Protein 1IJT (pdb70)

Radius of gyration: 12.73 Å; Cα contacts (8 Å, |Δi|>4): 361; chains: 1; bounding box: 30×34×33 Å

B-factor: mean 11.49, std 6.75, range [4.83, 76.89]

Structure (mmCIF, N/CA/C/O backbone):
data_1IJT
#
_entry.id   1IJT
#
_cell.length_a   40.367
_cell.length_b   53.295
_cell.length_c   56.231
_cell.angle_alpha   90.00
_cell.angle_beta   90.00
_cell.angle_gamma   90.00
#
_symmetry.space_group_name_H-M   'P 21 21 21'
#
loop_
_entity.id
_entity.type
_entity.pdbx_description
1 polymer 'fibroblast growth factor 4'
2 non-polymer 'SULFATE ION'
3 water water
#
loop_
_atom_site.group_PDB
_atom_site.id
_atom_site.type_symbol
_atom_site.label_atom_id
_atom_site.label_alt_id
_atom_site.label_comp_id
_atom_site.label_asym_id
_atom_site.label_entity_id
_atom_site.label_seq_id
_atom_site.pdbx_PDB_ins_code
_atom_site.Cartn_x
_atom_site.Cartn_y
_atom_site.Cartn_z
_atom_site.occupancy
_atom_site.B_iso_or_equiv
_atom_site.auth_seq_id
_atom_site.auth_comp_id
_atom_site.auth_asym_id
_atom_site.auth_atom_id
_atom_site.pdbx_PDB_model_num
ATOM 1 N N . GLY A 1 1 ? 13.808 21.802 36.441 1.00 15.71 79 GL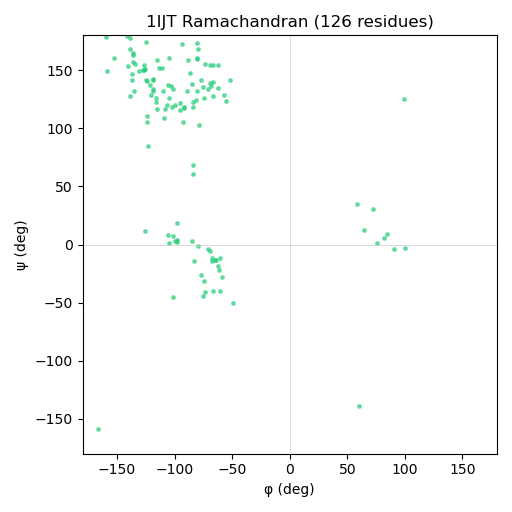Y A N 1
ATOM 2 C CA . GLY A 1 1 ? 15.211 21.566 36.865 1.00 14.54 79 GLY A CA 1
ATOM 3 C C . GLY A 1 1 ? 15.981 20.788 35.818 1.00 14.10 79 GLY A C 1
ATOM 4 O O . GLY A 1 1 ? 15.510 20.619 34.693 1.00 15.42 79 GLY A O 1
ATOM 5 N N . ILE A 1 2 ? 17.165 20.308 36.178 1.00 12.57 80 ILE A N 1
ATOM 6 C CA . ILE A 1 2 ? 17.971 19.552 35.234 1.00 11.35 80 ILE A CA 1
ATOM 7 C C . ILE A 1 2 ? 17.393 18.163 35.008 1.00 10.56 80 ILE A C 1
ATOM 8 O O . ILE A 1 2 ? 16.667 17.637 35.852 1.00 9.79 80 ILE A O 1
ATOM 13 N N . LYS A 1 3 ? 17.700 17.589 33.849 1.00 9.65 81 LYS A N 1
ATOM 14 C CA . LYS A 1 3 ? 17.268 16.239 33.506 1.00 9.81 81 LYS A CA 1
ATOM 15 C C . LYS A 1 3 ? 18.548 15.446 33.304 1.00 9.37 81 LYS A C 1
ATOM 16 O O . LYS A 1 3 ? 19.457 15.896 32.613 1.00 9.66 81 LYS A O 1
ATOM 22 N N . ARG A 1 4 ? 18.631 14.271 33.913 1.00 9.22 82 ARG A N 1
ATOM 23 C CA . ARG A 1 4 ? 19.829 13.462 33.785 1.00 9.59 82 ARG A CA 1
ATOM 24 C C . ARG A 1 4 ? 19.904 12.741 32.447 1.00 9.37 82 ARG A C 1
ATOM 25 O O . ARG A 1 4 ? 18.891 12.279 31.920 1.00 8.91 82 ARG A O 1
ATOM 33 N N . LEU A 1 5 ? 21.112 12.674 31.895 1.00 8.33 83 LEU A N 1
ATOM 34 C CA . LEU A 1 5 ? 21.367 11.987 30.634 1.00 9.07 83 LEU A CA 1
ATOM 35 C C . LEU A 1 5 ? 22.133 10.747 31.055 1.00 10.07 83 LEU A C 1
ATOM 36 O O . LEU A 1 5 ? 23.229 10.847 31.607 1.00 9.78 83 LEU A O 1
ATOM 41 N N . ARG A 1 6 ? 21.561 9.576 30.812 1.00 9.78 84 ARG A N 1
ATOM 42 C CA . ARG A 1 6 ? 22.220 8.354 31.234 1.00 11.27 84 ARG A CA 1
ATOM 43 C C . ARG A 1 6 ? 22.098 7.212 30.253 1.00 9.55 84 ARG A C 1
ATOM 44 O O . ARG A 1 6 ? 21.488 7.335 29.199 1.00 8.79 84 ARG A O 1
ATOM 52 N N . ARG A 1 7 ? 22.712 6.095 3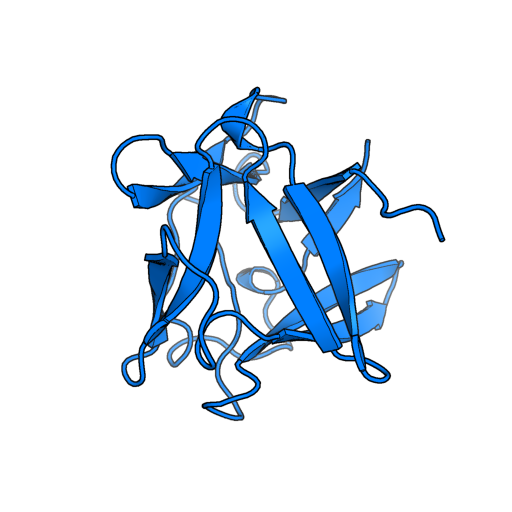0.617 1.00 9.72 85 ARG A N 1
ATOM 53 C CA . ARG A 1 7 ? 22.632 4.886 29.823 1.00 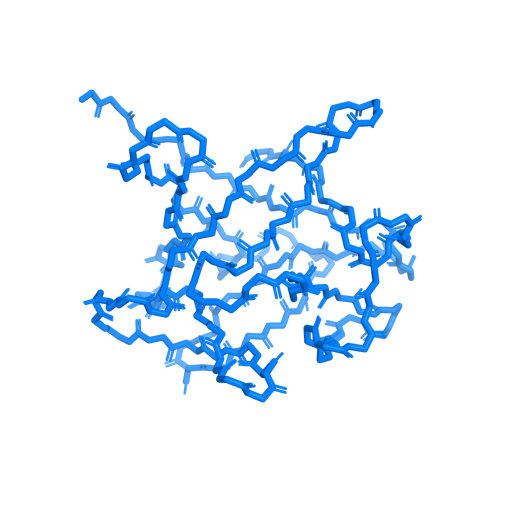9.53 85 ARG A CA 1
ATOM 54 C C . ARG A 1 7 ? 21.981 3.873 30.751 1.00 9.35 85 ARG A C 1
ATOM 55 O O . ARG A 1 7 ? 22.216 3.891 31.962 1.00 9.90 85 ARG A O 1
ATOM 63 N N . LEU A 1 8 ? 21.128 3.024 30.194 1.00 8.17 86 LEU A N 1
ATOM 64 C CA . LEU A 1 8 ? 20.452 2.000 30.978 1.00 7.93 86 LEU A CA 1
ATOM 65 C C . LEU A 1 8 ? 21.061 0.673 30.552 1.00 8.05 86 LEU A C 1
ATOM 66 O O . LEU A 1 8 ? 20.845 0.199 29.437 1.00 7.14 86 LEU A O 1
ATOM 71 N N . TYR A 1 9 ? 21.839 0.093 31.461 1.00 8.27 87 TYR A N 1
ATOM 72 C CA . TYR A 1 9 ? 22.559 -1.150 31.218 1.00 9.30 87 TYR A CA 1
ATOM 73 C C . TYR A 1 9 ? 21.850 -2.412 31.689 1.00 8.55 87 TYR A C 1
ATOM 74 O O . TYR A 1 9 ? 21.529 -2.552 32.865 1.00 7.71 87 TYR A O 1
ATOM 83 N N . CYS A 1 10 ? 21.613 -3.327 30.754 1.00 8.66 88 CYS A N 1
ATOM 84 C CA . CYS A 1 10 ? 20.969 -4.598 31.058 1.00 8.99 88 CYS A CA 1
ATOM 85 C C . CYS A 1 10 ? 22.094 -5.630 31.102 1.00 9.81 88 CYS A C 1
ATOM 86 O O . CYS A 1 10 ? 22.782 -5.850 30.105 1.00 9.57 88 CYS A O 1
ATOM 89 N N . ASN A 1 11 ? 22.278 -6.262 32.256 1.00 10.42 89 ASN A N 1
ATOM 90 C CA . ASN A 1 11 ? 23.353 -7.228 32.416 1.00 11.44 89 ASN A CA 1
ATOM 91 C C . ASN A 1 11 ? 23.021 -8.639 31.935 1.00 11.60 89 ASN A C 1
ATOM 92 O O . ASN A 1 11 ? 23.029 -9.589 32.717 1.00 12.87 89 ASN A O 1
ATOM 97 N N . VAL A 1 12 ? 22.724 -8.762 30.644 1.00 11.13 90 VAL A N 1
ATOM 98 C CA . VAL A 1 12 ? 22.414 -10.052 30.030 1.00 11.34 90 VAL A CA 1
ATOM 99 C C . VAL A 1 12 ? 23.344 -10.214 28.830 1.00 10.91 90 VAL A C 1
ATOM 100 O O . VAL A 1 12 ? 23.743 -9.227 28.214 1.00 10.94 90 VAL A O 1
ATOM 104 N N . GLY A 1 13 ? 23.689 -11.451 28.490 1.00 11.30 91 GLY A N 1
ATOM 105 C CA . GLY A 1 13 ? 24.596 -11.655 27.377 1.00 11.22 91 GLY A CA 1
ATOM 106 C C . GLY A 1 13 ? 25.905 -10.960 27.710 1.00 11.54 91 GLY A C 1
ATOM 107 O O . GLY A 1 13 ? 26.358 -11.021 28.851 1.00 11.96 91 GLY A O 1
ATOM 108 N N . ILE A 1 14 ? 26.515 -10.295 26.735 1.00 11.95 92 ILE A N 1
ATOM 109 C CA . ILE A 1 14 ? 27.770 -9.590 26.983 1.00 12.07 92 ILE A CA 1
ATOM 110 C C . ILE A 1 14 ? 27.526 -8.241 27.661 1.00 11.76 92 ILE A C 1
ATOM 111 O O . ILE A 1 14 ? 28.470 -7.516 27.974 1.00 12.10 92 ILE A O 1
ATOM 116 N N . GLY A 1 15 ? 26.258 -7.912 27.888 1.00 11.33 93 GLY A N 1
ATOM 117 C CA . GLY A 1 15 ? 25.921 -6.643 28.513 1.00 10.40 93 GLY A CA 1
ATOM 118 C C . GLY A 1 15 ? 25.518 -5.634 27.454 1.00 10.14 93 GLY A C 1
ATOM 119 O O . GLY A 1 15 ? 26.279 -5.386 26.514 1.00 9.39 93 GLY A O 1
ATOM 120 N N . PHE A 1 16 ? 24.330 -5.048 27.587 1.00 9.60 94 PHE A N 1
ATOM 121 C CA . PHE A 1 16 ? 23.868 -4.081 26.591 1.00 9.48 94 PHE A CA 1
ATOM 122 C C . PHE A 1 16 ? 23.196 -2.837 27.162 1.00 9.07 94 PHE A C 1
ATOM 123 O O . PHE A 1 16 ? 22.530 -2.898 28.194 1.00 9.31 94 PHE A O 1
ATOM 131 N N . HIS A 1 17 ? 23.372 -1.712 26.473 1.00 9.61 95 HIS A N 1
ATOM 132 C CA . HIS A 1 17 ? 22.739 -0.454 26.868 1.00 8.83 95 HIS A CA 1
ATOM 133 C C . HIS A 1 17 ? 21.544 -0.270 25.940 1.00 8.68 95 HIS A C 1
ATOM 134 O O . HIS A 1 17 ? 21.663 -0.449 24.728 1.00 8.37 95 HIS A O 1
ATOM 141 N N . LEU A 1 18 ? 20.397 0.086 26.505 1.00 7.77 96 LEU A N 1
ATOM 142 C CA . LEU A 1 18 ? 19.198 0.312 25.711 1.00 7.43 96 LEU A CA 1
ATOM 143 C C . LEU A 1 18 ? 19.485 1.479 24.763 1.00 7.66 96 LEU A C 1
ATOM 144 O O . LEU A 1 18 ? 20.047 2.492 25.177 1.00 6.82 96 LEU A O 1
ATOM 149 N N . GLN A 1 19 ? 19.120 1.341 23.493 1.00 7.35 97 GLN A N 1
ATOM 150 C CA . GLN A 1 19 ? 19.369 2.430 22.556 1.00 8.13 97 GLN A CA 1
ATOM 151 C C . GLN A 1 19 ? 18.231 2.650 21.571 1.00 7.87 97 GLN A C 1
ATOM 152 O O . GLN A 1 19 ? 17.467 1.735 21.265 1.00 6.47 97 GLN A O 1
ATOM 158 N N . ALA A 1 20 ? 18.119 3.884 21.091 1.00 7.19 98 ALA A N 1
ATOM 159 C CA . ALA A 1 20 ? 17.094 4.242 20.122 1.00 7.41 98 ALA A CA 1
ATOM 160 C C . ALA A 1 20 ? 17.817 4.642 18.839 1.00 7.88 98 ALA A C 1
ATOM 161 O O . ALA A 1 20 ? 18.651 5.549 18.846 1.00 7.94 98 ALA A O 1
ATOM 163 N N . LEU A 1 21 ? 17.504 3.960 17.743 1.00 8.72 99 LEU A N 1
ATOM 164 C CA . LEU A 1 21 ? 18.149 4.237 16.465 1.00 9.77 99 LEU A CA 1
ATOM 165 C C . LEU A 1 21 ? 17.441 5.321 15.657 1.00 9.49 99 LEU A C 1
ATOM 166 O O . LEU A 1 21 ? 16.262 5.599 15.871 1.00 10.13 99 LEU A O 1
ATOM 171 N N . PRO A 1 22 ? 18.159 5.943 14.709 1.00 9.88 100 PRO A N 1
ATOM 172 C CA . PRO A 1 22 ? 17.615 7.006 13.858 1.00 10.16 100 PRO A CA 1
ATOM 173 C C . PRO A 1 22 ? 16.482 6.603 12.921 1.00 9.96 100 PRO A C 1
ATOM 174 O O . PRO A 1 22 ? 15.811 7.471 12.358 1.00 9.98 100 PRO A O 1
ATOM 178 N N . ASP A 1 23 ? 16.261 5.301 12.743 1.00 9.35 101 ASP A N 1
ATOM 179 C CA . ASP A 1 23 ? 15.175 4.862 11.874 1.00 8.93 101 ASP A CA 1
ATOM 180 C C . ASP A 1 23 ? 13.923 4.499 12.668 1.00 8.49 101 ASP A C 1
ATOM 181 O O . ASP A 1 23 ? 12.914 4.074 12.098 1.00 7.97 101 ASP A O 1
ATOM 186 N N . GLY A 1 24 ? 13.992 4.681 13.985 1.00 7.41 102 GLY A N 1
ATOM 187 C CA . GLY A 1 24 ? 12.851 4.386 14.835 1.00 6.68 102 GLY A CA 1
ATOM 188 C C . GLY A 1 24 ? 12.906 3.057 15.562 1.00 6.54 102 GLY A C 1
ATOM 189 O O . GLY A 1 24 ? 12.011 2.740 16.344 1.00 6.36 102 GLY A O 1
ATOM 190 N N . ARG A 1 25 ? 13.946 2.268 15.316 1.00 5.93 103 ARG A N 1
ATOM 191 C CA . ARG A 1 25 ? 14.068 0.982 15.987 1.00 6.49 103 ARG A CA 1
ATOM 192 C C . ARG A 1 25 ? 14.632 1.154 17.394 1.00 6.57 103 ARG A C 1
ATOM 193 O O . ARG A 1 25 ? 15.241 2.175 17.713 1.00 7.34 103 ARG A O 1
ATOM 201 N N . ILE A 1 26 ? 14.404 0.149 18.230 1.00 5.76 104 ILE A N 1
ATOM 202 C CA . ILE A 1 26 ? 14.883 0.138 19.606 1.00 6.17 104 ILE A CA 1
ATOM 203 C C . ILE A 1 26 ? 15.704 -1.146 19.752 1.00 6.60 104 ILE A C 1
ATOM 204 O O . ILE A 1 26 ? 15.334 -2.190 19.208 1.00 6.24 104 ILE A O 1
ATOM 209 N N . GLY A 1 27 ? 16.820 -1.071 20.468 1.00 6.98 105 GLY A N 1
ATOM 210 C CA . GLY A 1 27 ? 17.641 -2.255 20.645 1.00 8.04 105 GLY A CA 1
ATOM 211 C C . GLY A 1 27 ? 18.680 -2.100 21.737 1.00 8.60 105 GLY A C 1
ATOM 212 O O . GLY A 1 27 ? 18.540 -1.255 22.620 1.00 8.84 105 GLY A O 1
ATOM 213 N N . GLY A 1 28 ? 19.723 -2.923 21.674 1.00 8.72 106 GLY A N 1
ATOM 214 C CA . GLY A 1 28 ? 20.779 -2.861 22.667 1.00 9.01 106 GLY A CA 1
ATOM 215 C C . GLY A 1 28 ? 22.146 -2.743 22.021 1.00 8.89 106 GLY A C 1
ATOM 216 O O . GLY A 1 28 ? 22.356 -3.219 20.905 1.00 8.84 106 GLY A O 1
ATOM 217 N N . ALA A 1 29 ? 23.072 -2.092 22.715 1.00 8.61 107 ALA A N 1
ATOM 218 C CA . ALA A 1 29 ? 24.432 -1.920 22.213 1.00 9.67 107 ALA A CA 1
ATOM 219 C C . ALA A 1 29 ? 25.409 -2.124 23.364 1.00 10.28 107 ALA A C 1
ATOM 220 O O . ALA A 1 29 ? 25.273 -1.508 24.418 1.00 9.28 107 ALA A O 1
ATOM 222 N N . HIS A 1 30 ? 26.391 -2.995 23.161 1.00 11.70 108 HIS A N 1
ATOM 223 C CA . HIS A 1 30 ? 27.374 -3.270 24.198 1.00 12.04 108 HIS A CA 1
ATOM 224 C C . HIS A 1 30 ? 28.244 -2.048 24.480 1.00 12.52 108 HIS A C 1
ATOM 225 O O . HIS A 1 30 ? 28.554 -1.752 25.633 1.00 12.77 108 HIS A O 1
ATOM 232 N N . ALA A 1 31 ? 28.631 -1.334 23.429 1.00 13.09 109 ALA A N 1
ATOM 233 C CA . ALA A 1 31 ? 29.470 -0.150 23.587 1.00 13.18 109 ALA A CA 1
ATOM 234 C C . ALA A 1 31 ? 28.654 1.067 24.016 1.00 13.45 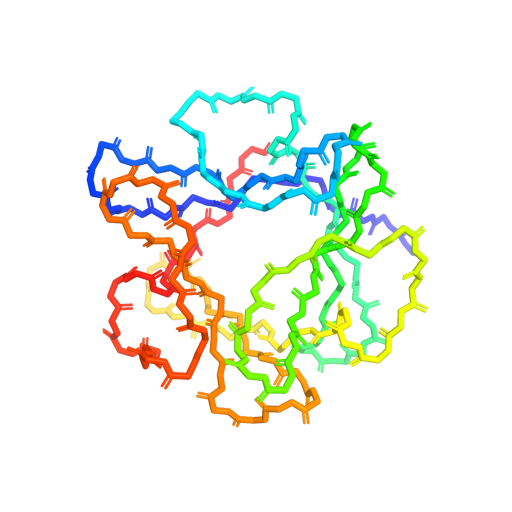109 ALA A C 1
ATOM 235 O O . ALA A 1 31 ? 27.423 1.040 23.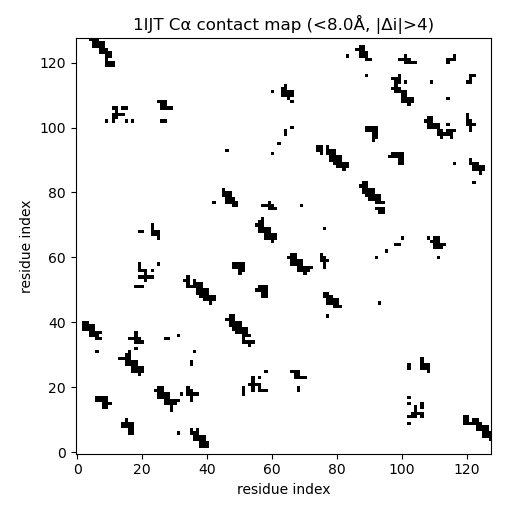985 1.00 12.92 109 ALA A O 1
ATOM 237 N N . ASP A 1 32 ? 29.344 2.127 24.427 1.00 13.54 110 ASP A N 1
ATOM 238 C CA . ASP A 1 32 ? 28.674 3.355 24.841 1.00 14.78 110 ASP A CA 1
ATOM 239 C C . ASP A 1 32 ? 28.375 4.190 23.599 1.00 13.85 110 ASP A C 1
ATOM 240 O O . ASP A 1 32 ? 28.956 5.257 23.399 1.00 13.85 110 ASP A O 1
ATOM 245 N N . THR A 1 33 ? 27.465 3.687 22.773 1.00 12.59 111 THR A N 1
ATOM 246 C CA . THR A 1 33 ? 27.066 4.351 21.532 1.00 11.75 111 THR A CA 1
ATOM 247 C C . THR A 1 33 ? 26.340 5.666 21.779 1.00 11.02 111 THR A C 1
ATOM 248 O O . THR A 1 33 ? 25.736 5.864 22.831 1.00 10.14 111 THR A O 1
ATOM 252 N N . ARG A 1 34 ? 26.397 6.565 20.799 1.00 10.53 112 ARG A N 1
ATOM 253 C CA . ARG A 1 34 ? 25.715 7.845 20.918 1.00 10.82 112 ARG A CA 1
ATOM 254 C C . ARG A 1 34 ? 24.220 7.604 21.083 1.00 10.26 112 ARG A C 1
ATOM 255 O O . ARG A 1 34 ? 23.562 8.275 21.874 1.00 10.16 112 ARG A O 1
ATOM 263 N N . ASP A 1 35 ? 23.694 6.635 20.335 1.00 9.55 113 ASP A N 1
ATOM 264 C CA . ASP A 1 35 ? 22.270 6.319 20.385 1.00 9.39 113 ASP A CA 1
ATOM 265 C C . ASP A 1 35 ? 21.802 5.686 21.690 1.00 8.59 113 ASP A C 1
ATOM 266 O O . ASP A 1 35 ? 20.604 5.473 21.876 1.00 7.24 113 ASP A O 1
ATOM 271 N N . SER A 1 36 ? 22.730 5.386 22.595 1.00 8.92 114 SER A N 1
ATOM 272 C CA . SER A 1 36 ? 22.343 4.794 23.871 1.00 8.63 114 SER A CA 1
ATOM 273 C C . SER A 1 36 ? 22.286 5.836 24.989 1.00 8.56 114 SER A C 1
ATOM 274 O O . SER A 1 36 ? 22.042 5.495 26.145 1.00 8.23 114 SER A O 1
ATOM 277 N N . LEU A 1 37 ? 22.520 7.103 24.651 1.00 7.61 115 LEU A N 1
ATOM 278 C CA . LEU A 1 37 ? 22.445 8.164 25.652 1.00 7.24 115 LEU A CA 1
ATOM 279 C C . LEU A 1 37 ? 20.972 8.534 25.745 1.00 6.88 115 LEU A C 1
ATOM 280 O O . LEU A 1 37 ? 20.374 8.976 24.762 1.00 7.36 115 LEU A O 1
ATOM 285 N N . LEU A 1 38 ? 20.389 8.353 26.923 1.00 6.00 116 LEU A N 1
ATOM 286 C CA . LEU A 1 38 ? 18.968 8.621 27.108 1.00 6.40 116 LEU A CA 1
ATOM 287 C C . LEU A 1 38 ? 18.663 9.703 28.137 1.00 7.23 116 LEU A C 1
ATOM 288 O O . LEU A 1 38 ? 19.225 9.710 29.230 1.00 8.16 116 LEU A O 1
ATOM 293 N N . GLU A 1 39 ? 17.771 10.621 27.785 1.00 7.97 117 GLU A N 1
ATOM 294 C CA . GLU A 1 39 ? 17.384 11.669 28.723 1.00 8.82 117 GLU A CA 1
ATOM 295 C C . GLU A 1 39 ? 16.164 11.174 29.490 1.00 9.20 117 GLU A C 1
ATOM 296 O O . GLU A 1 39 ? 15.122 10.891 28.899 1.00 8.75 117 GLU A O 1
ATOM 302 N N . LEU A 1 40 ? 16.305 11.045 30.804 1.00 8.92 118 LEU A N 1
ATOM 303 C CA . LEU A 1 40 ? 15.204 10.592 31.642 1.00 9.72 118 LEU A CA 1
ATOM 304 C C . LEU A 1 40 ? 14.508 11.826 32.200 1.00 10.39 118 LEU A C 1
ATOM 305 O O . LEU A 1 40 ? 15.103 12.596 32.955 1.00 9.73 118 LEU A O 1
ATOM 310 N N . SER A 1 41 ? 13.251 12.024 31.819 1.00 10.03 119 SER A N 1
ATOM 311 C CA . SER A 1 41 ? 12.510 13.187 32.284 1.00 10.69 119 SER A CA 1
ATOM 312 C C . SER A 1 41 ? 11.321 12.770 33.132 1.00 10.86 119 SER A C 1
ATOM 313 O O . SER A 1 41 ? 10.503 11.959 32.706 1.00 10.01 119 SER A O 1
ATOM 316 N N . PRO A 1 42 ? 11.213 13.315 34.350 1.00 11.88 120 PRO A N 1
ATOM 317 C CA . PRO A 1 42 ? 10.081 12.950 35.202 1.00 12.25 120 PRO A CA 1
ATOM 318 C C . PRO A 1 42 ? 8.782 13.505 34.623 1.00 12.69 120 PRO A C 1
ATOM 319 O O . PRO A 1 42 ? 8.730 14.648 34.166 1.00 12.96 120 PRO A O 1
ATOM 323 N N . VAL A 1 43 ? 7.742 12.682 34.627 1.00 12.46 121 VAL A N 1
ATOM 324 C CA . VAL A 1 43 ? 6.440 13.088 34.118 1.00 12.87 121 VAL A CA 1
ATOM 325 C C . VAL A 1 43 ? 5.586 13.418 35.332 1.00 12.84 121 VAL A C 1
ATOM 326 O O . VAL A 1 43 ? 4.902 14.440 35.378 1.00 13.81 121 VAL A O 1
ATOM 330 N N . GLU A 1 44 ? 5.654 12.532 36.316 1.00 12.83 122 GLU A N 1
ATOM 331 C CA . GLU A 1 44 ? 4.949 12.667 37.583 1.00 12.89 122 GLU A CA 1
ATOM 332 C C . GLU A 1 44 ? 5.705 11.759 38.538 1.00 12.49 122 GLU A C 1
ATOM 333 O O . GLU A 1 44 ? 6.672 11.114 38.135 1.00 12.27 122 GLU A O 1
ATOM 339 N N . ARG A 1 45 ? 5.288 11.701 39.795 1.00 11.54 123 ARG A N 1
ATOM 340 C CA . ARG A 1 45 ? 5.998 10.854 40.739 1.00 10.92 123 ARG A CA 1
ATOM 341 C C . ARG A 1 45 ? 6.109 9.399 40.288 1.00 9.45 123 ARG A C 1
ATOM 342 O O . ARG A 1 45 ? 5.101 8.744 40.018 1.00 9.21 123 ARG A O 1
ATOM 350 N N . GLY A 1 46 ? 7.345 8.909 40.217 1.00 8.93 124 GLY A N 1
ATOM 351 C CA . GLY A 1 46 ? 7.601 7.530 39.828 1.00 8.60 124 GLY A CA 1
ATOM 352 C C . GLY A 1 46 ? 7.471 7.208 38.349 1.00 7.77 124 GLY A C 1
ATOM 353 O O . GLY A 1 46 ? 7.656 6.060 37.947 1.00 7.28 124 GLY A O 1
ATOM 354 N N . VAL A 1 47 ? 7.169 8.215 37.537 1.00 7.41 125 VAL A N 1
ATOM 355 C CA . VAL A 1 47 ? 6.989 8.018 36.101 1.00 7.25 125 VAL A CA 1
ATOM 356 C C . VAL A 1 47 ? 7.955 8.874 35.291 1.00 7.01 125 VAL A C 1
ATOM 357 O O . VAL A 1 47 ? 8.153 10.052 35.593 1.00 7.46 125 VAL A O 1
ATOM 361 N N . VAL A 1 48 ? 8.539 8.286 34.249 1.00 6.88 126 VAL A N 1
ATOM 362 C CA . VAL A 1 48 ? 9.493 8.999 33.403 1.00 6.56 126 VAL A CA 1
ATOM 363 C C . VAL A 1 48 ? 9.290 8.760 31.911 1.00 6.87 126 VAL A C 1
ATOM 364 O O . VAL A 1 48 ? 8.579 7.842 31.505 1.00 7.11 126 VAL A O 1
ATOM 368 N N . SER A 1 49 ? 9.911 9.612 31.099 1.00 5.95 127 SER A N 1
ATOM 369 C CA . SER A 1 49 ? 9.895 9.432 29.655 1.00 6.02 127 SER A CA 1
ATOM 370 C C . SER A 1 49 ? 11.366 9.130 29.384 1.00 6.01 127 SER A C 1
ATOM 371 O O . SER A 1 49 ? 12.243 9.559 30.143 1.00 6.11 127 SER A O 1
ATOM 374 N N . ILE A 1 50 ? 11.636 8.375 28.330 1.00 5.10 128 ILE A N 1
ATOM 375 C CA . ILE A 1 50 ? 13.003 7.997 27.999 1.00 5.69 128 ILE A CA 1
ATOM 376 C C . ILE A 1 50 ? 13.268 8.455 26.572 1.00 5.76 128 ILE A C 1
ATOM 377 O O . ILE A 1 50 ? 12.789 7.849 25.615 1.00 6.10 128 ILE A O 1
ATOM 382 N N . PHE A 1 51 ? 14.041 9.530 26.442 1.00 5.77 129 PHE A N 1
ATOM 383 C CA . PHE A 1 51 ? 14.324 10.126 25.141 1.00 6.64 129 PHE A CA 1
ATOM 384 C C . PHE A 1 51 ? 15.722 9.859 24.588 1.00 7.07 129 PHE A C 1
ATOM 385 O O . PHE A 1 51 ? 16.726 10.118 25.253 1.00 6.90 129 PHE A O 1
ATOM 393 N N . GLY A 1 52 ? 15.773 9.344 23.363 1.00 7.82 130 GLY A N 1
ATOM 394 C CA . GLY A 1 52 ? 17.048 9.073 22.720 1.00 7.44 130 GLY A CA 1
ATOM 395 C C . GLY A 1 52 ? 17.588 10.389 22.195 1.00 8.24 130 GLY A C 1
ATOM 396 O O . GLY A 1 52 ? 17.134 10.892 21.170 1.00 7.64 130 GLY A O 1
ATOM 397 N N . VAL A 1 53 ? 18.562 10.944 22.908 1.00 8.47 131 VAL A N 1
ATOM 398 C CA . VAL A 1 53 ? 19.164 12.226 22.561 1.00 8.95 131 VAL A CA 1
ATOM 399 C C . VAL A 1 53 ? 19.606 12.383 21.107 1.00 8.99 131 VAL A C 1
ATOM 400 O O . VAL A 1 53 ? 19.258 13.364 20.447 1.00 8.93 131 VAL A O 1
ATOM 404 N N . ALA A 1 54 ? 20.367 11.416 20.606 1.00 7.92 132 ALA A N 1
ATOM 405 C CA . ALA A 1 54 ? 20.880 11.473 19.241 1.00 8.44 132 ALA A CA 1
ATOM 406 C C . ALA A 1 54 ? 19.864 11.170 18.142 1.00 8.83 132 ALA A C 1
ATOM 407 O O . ALA A 1 54 ? 19.806 11.876 17.132 1.00 9.23 132 ALA A O 1
ATOM 409 N N . SER A 1 55 ? 19.066 10.123 18.337 1.00 8.54 133 SER A N 1
ATOM 410 C CA . SER A 1 55 ? 18.076 9.721 17.341 1.00 9.10 133 SER A CA 1
ATOM 411 C C . SER A 1 55 ? 16.850 10.627 17.356 1.00 9.35 133 SER A C 1
ATOM 412 O O . SER A 1 55 ? 16.158 10.761 16.348 1.00 8.28 133 SER A O 1
ATOM 415 N N . ARG A 1 56 ? 16.585 11.234 18.510 1.00 9.32 134 ARG A N 1
ATOM 416 C CA . ARG A 1 56 ? 15.436 12.113 18.696 1.00 10.27 134 ARG A CA 1
ATOM 417 C C . ARG A 1 56 ? 14.121 11.331 18.745 1.00 9.51 134 ARG A C 1
ATOM 418 O O . ARG A 1 56 ? 13.077 11.837 18.339 1.00 10.33 134 ARG A O 1
ATOM 426 N N . PHE A 1 57 ? 14.178 10.097 19.237 1.00 8.65 135 PHE A N 1
ATOM 427 C CA . PHE A 1 57 ? 12.980 9.269 19.374 1.00 8.38 135 PHE A CA 1
ATOM 428 C C . PHE A 1 57 ? 12.768 8.924 20.842 1.00 7.92 135 PHE A C 1
ATOM 429 O O . PHE A 1 57 ? 13.730 8.669 21.564 1.00 7.39 135 PHE A O 1
ATOM 437 N N . PHE A 1 58 ? 11.512 8.920 21.279 1.00 7.93 136 PHE A N 1
ATOM 438 C CA . PHE A 1 58 ? 11.184 8.529 22.642 1.00 7.08 136 PHE A CA 1
ATOM 439 C C . PHE A 1 58 ? 11.033 7.019 22.576 1.00 7.61 136 PHE A C 1
ATOM 440 O O . PHE A 1 58 ? 10.617 6.483 21.548 1.00 7.88 136 PHE A O 1
ATOM 448 N N . VAL A 1 59 ? 11.378 6.331 23.654 1.00 6.58 137 VAL A N 1
ATOM 449 C CA . VAL A 1 59 ? 11.189 4.890 23.691 1.00 6.26 137 VAL A CA 1
ATOM 450 C C . VAL A 1 59 ? 9.708 4.749 24.027 1.00 6.37 137 VAL A C 1
ATOM 451 O O . VAL A 1 59 ? 9.213 5.417 24.937 1.00 6.96 137 VAL A O 1
ATOM 455 N N . ALA A 1 60 ? 8.997 3.907 23.286 1.00 6.10 138 ALA A N 1
ATOM 456 C CA . ALA A 1 60 ? 7.568 3.707 23.522 1.00 6.34 138 ALA A CA 1
ATOM 457 C C . ALA A 1 60 ? 7.220 2.226 23.461 1.00 6.19 138 ALA A C 1
ATOM 458 O O . ALA A 1 60 ? 7.998 1.418 22.959 1.00 5.65 138 ALA A O 1
ATOM 460 N N . MET A 1 61 ? 6.053 1.866 23.984 1.00 6.77 139 MET A N 1
ATOM 461 C CA . MET A 1 61 ? 5.622 0.472 23.949 1.00 6.76 139 MET A CA 1
ATOM 462 C C . MET A 1 61 ? 4.161 0.391 23.529 1.00 7.49 139 MET A C 1
ATOM 463 O O . MET A 1 61 ? 3.318 1.120 24.055 1.00 6.81 139 MET A O 1
ATOM 468 N N . SER A 1 62 ? 3.873 -0.493 22.576 1.00 7.52 140 SER A N 1
ATOM 469 C CA . SER A 1 62 ? 2.515 -0.679 22.068 1.00 8.67 140 SER A CA 1
ATOM 470 C C . SER A 1 62 ? 1.696 -1.573 22.996 1.00 9.77 140 SER A C 1
ATOM 471 O O . SER A 1 62 ? 2.226 -2.148 23.948 1.00 9.80 140 SER A O 1
ATOM 474 N N . SER A 1 63 ? 0.407 -1.702 22.701 1.00 9.71 141 SER A N 1
ATOM 475 C CA . SER A 1 63 ? -0.483 -2.530 23.510 1.00 11.35 141 SER A CA 1
ATOM 476 C C . SER A 1 63 ? -0.130 -4.010 23.375 1.00 11.94 141 SER A C 1
ATOM 477 O O . SER A 1 63 ? -0.628 -4.848 24.131 1.00 12.36 141 SER A O 1
ATOM 480 N N . LYS A 1 64 ? 0.724 -4.327 22.406 1.00 12.31 142 LYS A N 1
ATOM 481 C CA . LYS A 1 64 ? 1.150 -5.705 22.186 1.00 13.17 142 LYS A CA 1
ATOM 482 C C . LYS A 1 64 ? 2.498 -5.950 22.849 1.00 12.17 142 LYS A C 1
ATOM 483 O O . LYS A 1 64 ? 3.071 -7.027 22.717 1.00 12.32 142 LYS A O 1
ATOM 489 N N . GLY A 1 65 ? 3.000 -4.936 23.550 1.00 10.43 143 GLY A N 1
ATOM 490 C CA . GLY A 1 65 ? 4.270 -5.061 24.245 1.00 9.42 143 GLY A CA 1
ATOM 491 C C . GLY A 1 65 ? 5.506 -4.804 23.404 1.00 8.75 143 GLY A C 1
ATOM 492 O O . GLY A 1 65 ? 6.626 -5.029 23.862 1.00 8.31 143 GLY A O 1
ATOM 493 N N . LYS A 1 66 ? 5.314 -4.321 22.181 1.00 7.56 144 LYS A N 1
ATOM 494 C CA . LYS A 1 66 ? 6.437 -4.054 21.293 1.00 6.96 144 LYS A CA 1
ATOM 495 C C . LYS A 1 66 ? 7.067 -2.687 21.527 1.00 6.78 144 LYS A C 1
ATOM 496 O O . LYS A 1 66 ? 6.392 -1.657 21.454 1.00 6.18 144 LYS A O 1
ATOM 502 N N . LEU A 1 67 ? 8.365 -2.680 21.813 1.00 6.40 145 LEU A N 1
ATOM 503 C CA . LEU A 1 67 ? 9.088 -1.428 22.0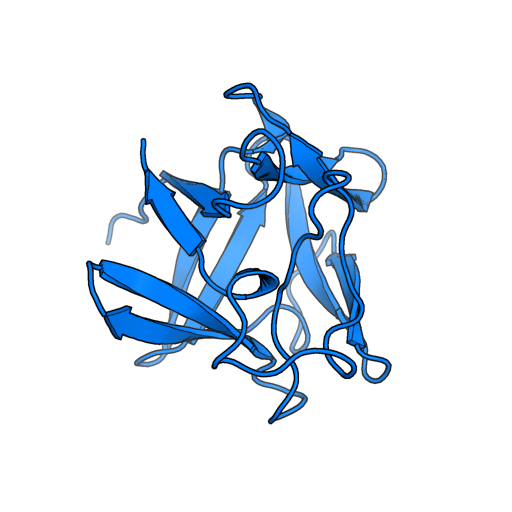14 1.00 6.12 145 LEU A CA 1
ATOM 504 C C . LEU A 1 67 ? 9.323 -0.795 20.646 1.00 6.17 145 LEU A C 1
ATOM 505 O O . LEU A 1 67 ? 9.697 -1.483 19.695 1.00 6.13 145 LEU A O 1
ATOM 510 N N . TYR A 1 68 ? 9.095 0.509 20.544 1.00 5.68 146 TYR A N 1
ATOM 511 C CA . TYR A 1 68 ? 9.300 1.206 19.282 1.00 6.42 146 TYR A CA 1
ATOM 512 C C . TYR A 1 68 ? 9.643 2.672 19.536 1.00 6.69 146 TYR A C 1
ATOM 513 O O . TYR A 1 68 ? 9.400 3.201 20.625 1.00 6.62 146 TYR A O 1
ATOM 522 N N . GLY A 1 69 ? 10.232 3.320 18.538 1.00 5.95 147 GLY A N 1
ATOM 523 C CA . GLY A 1 69 ? 10.593 4.715 18.692 1.00 5.63 147 GLY A CA 1
ATOM 524 C C . GLY A 1 69 ? 9.469 5.638 18.268 1.00 5.37 147 GLY A C 1
ATOM 525 O O . GLY A 1 69 ? 8.886 5.458 17.194 1.00 5.41 147 GLY A O 1
ATOM 526 N N . SER A 1 70 ? 9.159 6.621 19.108 1.00 5.18 148 SER A N 1
ATOM 527 C CA . SER A 1 70 ? 8.104 7.588 18.810 1.00 5.87 148 SER A CA 1
ATOM 528 C C . SER A 1 70 ? 8.744 8.965 18.662 1.00 6.42 148 SER A C 1
ATOM 529 O O . SER A 1 70 ? 9.319 9.496 19.612 1.00 7.70 148 SER A O 1
ATOM 532 N N . PRO A 1 71 ? 8.652 9.561 17.462 1.00 7.74 149 PRO A N 1
ATOM 533 C CA . PRO A 1 71 ? 9.228 10.880 17.182 1.00 8.21 149 PRO A CA 1
ATOM 534 C C . PRO A 1 71 ? 8.561 12.038 17.924 1.00 8.51 149 PRO A C 1
ATOM 535 O O . PRO A 1 71 ? 9.101 13.147 17.965 1.00 8.97 149 PRO A O 1
ATOM 539 N N . PHE A 1 72 ? 7.385 11.782 18.493 1.00 8.22 150 PHE A N 1
ATOM 540 C CA . PHE A 1 72 ? 6.674 12.791 19.274 1.00 8.18 150 PHE A CA 1
ATOM 541 C C . PHE A 1 72 ? 6.173 12.145 20.567 1.00 7.43 150 PHE A C 1
ATOM 542 O O . PHE A 1 72 ? 5.993 10.928 20.636 1.00 6.84 150 PHE A O 1
ATOM 550 N N . PHE A 1 73 ? 5.967 12.965 21.593 1.00 6.95 151 PHE A N 1
ATOM 551 C CA . PHE A 1 73 ? 5.550 12.482 22.908 1.00 7.33 151 PHE A CA 1
ATOM 552 C C . PHE A 1 73 ? 4.086 12.059 22.994 1.00 7.03 151 PHE A C 1
ATOM 553 O O . PHE A 1 73 ? 3.192 12.832 22.657 1.00 6.91 151 PHE A O 1
ATOM 561 N N . THR A 1 74 ? 3.852 10.827 23.450 1.00 7.20 152 THR A N 1
ATOM 562 C CA . THR A 1 74 ? 2.495 10.286 23.581 1.00 6.32 152 THR A CA 1
ATOM 563 C C . THR A 1 74 ? 2.321 9.499 24.872 1.00 6.73 152 THR A C 1
ATOM 564 O O . THR A 1 74 ? 3.273 9.306 25.629 1.00 6.29 152 THR A O 1
ATOM 568 N N . ASP A 1 75 ? 1.102 9.013 25.097 1.00 7.13 153 ASP A N 1
ATOM 569 C CA . ASP A 1 75 ? 0.801 8.240 26.292 1.00 7.68 153 ASP A CA 1
ATOM 570 C C . ASP A 1 75 ? 1.424 6.837 26.297 1.00 7.99 153 ASP A C 1
ATOM 571 O O . ASP A 1 75 ? 1.304 6.110 27.282 1.00 8.34 153 ASP A O 1
ATOM 576 N N . GLU A 1 76 ? 2.092 6.458 25.208 1.00 7.55 154 GLU A N 1
ATOM 577 C CA . GLU A 1 76 ? 2.763 5.157 25.157 1.00 6.93 154 GLU A CA 1
ATOM 578 C C . GLU A 1 76 ? 4.265 5.353 25.395 1.00 6.91 154 GLU A C 1
ATOM 579 O O . GLU A 1 76 ? 5.048 4.409 25.276 1.00 6.34 154 GLU A O 1
ATOM 585 N N . CYS A 1 77 ? 4.653 6.579 25.746 1.00 6.29 155 CYS A N 1
ATOM 586 C CA . CYS A 1 77 ? 6.055 6.918 26.003 1.00 6.66 155 CYS A CA 1
ATOM 587 C C . CYS A 1 77 ? 6.352 7.099 27.492 1.00 7.01 155 CYS A C 1
ATOM 588 O O . CYS A 1 77 ? 7.441 7.538 27.863 1.00 8.21 155 CYS A O 1
ATOM 591 N N . THR A 1 78 ? 5.386 6.775 28.340 1.00 6.69 156 THR A N 1
ATOM 592 C CA . THR A 1 78 ? 5.560 6.931 29.780 1.00 5.87 156 THR A CA 1
ATOM 593 C C . THR A 1 78 ? 5.763 5.589 30.467 1.00 5.83 156 THR A C 1
ATOM 594 O O . THR A 1 78 ? 5.073 4.615 30.167 1.00 5.54 156 THR A O 1
ATOM 598 N N . PHE A 1 79 ? 6.710 5.553 31.401 1.00 5.70 157 PHE A N 1
ATOM 599 C CA . PHE A 1 79 ? 7.043 4.327 32.113 1.00 5.65 157 PHE A CA 1
ATOM 600 C C . PHE A 1 79 ? 7.244 4.545 33.604 1.00 6.10 157 PHE A C 1
ATOM 601 O O . PHE A 1 79 ? 7.811 5.553 34.021 1.00 5.75 157 PHE A O 1
ATOM 609 N N . LYS A 1 80 ? 6.784 3.590 34.403 1.00 6.36 158 LYS A N 1
ATOM 610 C CA . LYS A 1 80 ? 6.976 3.661 35.843 1.00 6.76 158 LYS A CA 1
ATOM 611 C C . LYS A 1 80 ? 8.389 3.153 36.111 1.00 6.88 158 LYS A C 1
ATOM 612 O O . LYS A 1 80 ? 8.743 2.048 35.698 1.00 7.51 158 LYS A O 1
ATOM 618 N N . GLU A 1 81 ? 9.195 3.966 36.785 1.00 6.50 159 GLU A N 1
ATOM 619 C CA . GLU A 1 81 ? 10.568 3.598 37.117 1.00 7.08 159 GLU A CA 1
ATOM 620 C C . GLU A 1 81 ? 10.535 2.954 38.498 1.00 7.00 159 GLU A C 1
ATOM 621 O O . GLU A 1 81 ? 10.389 3.639 39.515 1.00 6.45 159 GLU A O 1
ATOM 627 N N . ILE A 1 82 ? 10.679 1.632 38.521 1.00 6.44 160 ILE A N 1
ATOM 628 C CA . ILE A 1 82 ? 10.602 0.850 39.749 1.00 6.73 160 ILE A CA 1
ATOM 629 C C . ILE A 1 82 ? 11.946 0.336 40.245 1.00 7.21 160 ILE A C 1
ATOM 630 O O . ILE A 1 82 ? 12.623 -0.426 39.553 1.00 6.33 160 ILE A O 1
ATOM 635 N N . LEU A 1 83 ? 12.307 0.742 41.461 1.00 6.48 161 LEU A N 1
ATOM 636 C CA . LEU A 1 83 ? 13.570 0.337 42.065 1.00 6.42 161 LEU A CA 1
ATOM 637 C C . LEU A 1 83 ? 13.618 -1.154 42.363 1.00 7.01 161 LEU A C 1
ATOM 638 O O . LEU A 1 83 ? 12.632 -1.745 42.816 1.00 5.88 161 LEU A O 1
ATOM 643 N N . LEU A 1 84 ? 14.785 -1.741 42.110 1.00 6.67 162 LEU A N 1
ATOM 644 C CA . LEU A 1 84 ? 15.044 -3.160 42.333 1.00 7.48 162 LEU A CA 1
ATOM 645 C C . LEU A 1 84 ? 16.264 -3.270 43.243 1.00 7.49 162 LEU A C 1
ATOM 646 O O . LEU A 1 84 ? 16.890 -2.264 43.570 1.00 7.10 162 LEU A O 1
ATOM 651 N N . PRO A 1 85 ? 16.610 -4.493 43.677 1.00 8.02 163 PRO A N 1
ATOM 652 C CA . PRO A 1 85 ? 17.785 -4.635 44.542 1.00 8.81 163 PRO A CA 1
ATOM 653 C C . PRO A 1 85 ? 19.032 -4.175 43.784 1.00 9.09 163 PRO A C 1
ATOM 654 O O . PRO A 1 85 ? 19.061 -4.205 42.554 1.00 8.86 163 PRO A O 1
ATOM 658 N N . ASN A 1 86 ? 20.049 -3.743 44.522 1.00 9.58 164 ASN A N 1
ATOM 659 C CA . ASN A 1 86 ? 21.314 -3.303 43.936 1.00 10.43 164 ASN A CA 1
ATOM 660 C C . ASN A 1 86 ? 21.246 -2.144 42.935 1.00 10.78 164 ASN A C 1
ATOM 661 O O . ASN A 1 86 ? 22.006 -2.098 41.965 1.00 11.04 164 ASN A O 1
ATOM 666 N N . ASN A 1 87 ? 20.332 -1.215 43.193 1.00 10.80 165 ASN A N 1
ATOM 667 C CA . ASN A 1 87 ? 20.148 -0.009 42.390 1.00 11.74 165 ASN A CA 1
ATOM 668 C C . ASN A 1 87 ? 19.686 -0.178 40.944 1.00 10.73 165 ASN A C 1
ATOM 669 O O . ASN A 1 87 ? 19.738 0.769 40.162 1.00 11.09 165 ASN A O 1
ATOM 674 N N . TYR A 1 88 ? 19.245 -1.375 40.575 1.00 9.88 166 TYR A N 1
ATOM 675 C CA . TYR A 1 88 ? 18.737 -1.586 39.221 1.00 9.07 166 TYR A CA 1
ATOM 676 C C . TYR A 1 88 ? 17.302 -1.076 39.218 1.00 8.86 166 TYR A C 1
ATOM 677 O O . TYR A 1 88 ? 16.690 -0.947 40.277 1.00 9.39 166 TYR A O 1
ATOM 686 N N . ASN A 1 89 ? 16.772 -0.790 38.032 1.00 7.93 167 ASN A N 1
ATOM 687 C CA . ASN A 1 89 ? 15.396 -0.332 37.895 1.00 8.47 167 ASN A CA 1
ATOM 688 C C . ASN A 1 89 ? 14.688 -1.136 36.818 1.00 7.74 167 ASN A C 1
ATOM 689 O O . ASN A 1 89 ? 15.313 -1.607 35.863 1.00 8.53 167 ASN A O 1
ATOM 694 N N . ALA A 1 90 ? 13.381 -1.302 36.989 1.00 7.42 168 ALA A N 1
ATOM 695 C CA . ALA A 1 90 ? 12.559 -1.972 35.995 1.00 5.36 168 ALA A CA 1
ATOM 696 C C . ALA A 1 90 ? 11.720 -0.827 35.451 1.00 5.33 168 ALA A C 1
ATOM 697 O O . ALA A 1 90 ? 11.470 0.155 36.158 1.00 5.24 168 ALA A O 1
ATOM 699 N N . TYR A 1 91 ? 11.299 -0.939 34.199 1.00 4.83 169 TYR A N 1
ATOM 700 C CA . TYR A 1 91 ? 10.485 0.100 33.583 1.00 5.05 169 TYR A CA 1
ATOM 701 C C . TYR A 1 91 ? 9.200 -0.524 33.071 1.00 5.40 169 TYR A C 1
ATOM 702 O O . TYR A 1 91 ? 9.207 -1.297 32.114 1.00 5.61 169 TYR A O 1
ATOM 711 N N . GLU A 1 92 ? 8.095 -0.185 33.723 1.00 5.44 170 GLU A N 1
ATOM 712 C CA . GLU A 1 92 ? 6.794 -0.733 33.362 1.00 6.45 170 GLU A CA 1
ATOM 713 C C . GLU A 1 92 ? 5.947 0.255 32.574 1.00 6.80 170 GLU A C 1
ATOM 714 O O . GLU A 1 92 ? 5.883 1.441 32.906 1.00 6.00 170 GLU A O 1
ATOM 720 N N . SER A 1 93 ? 5.304 -0.235 31.521 1.00 6.67 171 SER A N 1
ATOM 721 C CA . SER A 1 93 ? 4.445 0.615 30.709 1.00 7.04 171 SER A CA 1
ATOM 722 C C . SER A 1 93 ? 3.380 1.241 31.593 1.00 7.11 171 SER A C 1
ATOM 723 O O . SER A 1 93 ? 2.683 0.541 32.330 1.00 7.84 171 SER A O 1
ATOM 726 N N . TYR A 1 94 ? 3.247 2.560 31.516 1.00 7.12 172 TYR A N 1
ATOM 727 C CA . TYR A 1 94 ? 2.246 3.243 32.314 1.00 8.72 172 TYR A CA 1
ATOM 728 C C . TYR A 1 94 ? 0.855 2.969 31.738 1.00 8.33 172 TYR A C 1
ATOM 729 O O . TYR A 1 94 ? -0.103 2.751 32.477 1.00 8.14 172 TYR A O 1
ATOM 738 N N . LYS A 1 95 ? 0.748 2.975 30.414 1.00 8.55 173 LYS A N 1
ATOM 739 C CA . LYS A 1 95 ? -0.536 2.734 29.764 1.00 8.99 173 LYS A CA 1
ATOM 740 C C . LYS A 1 95 ? -0.977 1.273 29.808 1.00 8.99 173 LYS A C 1
ATOM 741 O O . LYS A 1 95 ? -2.177 0.985 29.849 1.00 7.88 173 LYS A O 1
ATOM 747 N N . TYR A 1 96 ? -0.012 0.355 29.797 1.00 8.58 174 TYR A N 1
ATOM 748 C CA . TYR A 1 96 ? -0.302 -1.080 29.818 1.00 9.01 174 TYR A CA 1
ATOM 749 C C . TYR A 1 96 ? 0.374 -1.771 31.002 1.00 9.15 174 TYR A C 1
ATOM 750 O O . TYR A 1 96 ? 1.466 -2.332 30.873 1.00 8.77 174 TYR A O 1
ATOM 759 N N . PRO A 1 97 ? -0.277 -1.742 32.176 1.00 9.16 175 PRO A N 1
ATOM 760 C CA . PRO A 1 97 ? 0.256 -2.361 33.391 1.00 9.10 175 PRO A CA 1
ATOM 761 C C . PRO A 1 97 ? 0.663 -3.813 33.180 1.00 9.23 175 PRO A C 1
ATOM 762 O O . PRO A 1 97 ? 0.000 -4.556 32.455 1.00 9.54 175 PRO A O 1
ATOM 766 N N . GLY A 1 98 ? 1.765 -4.207 33.806 1.00 9.48 176 GLY A N 1
ATOM 767 C CA . GLY A 1 98 ? 2.226 -5.577 33.690 1.00 9.58 176 GLY A CA 1
ATOM 768 C C . GLY A 1 98 ? 3.192 -5.838 32.554 1.00 9.81 176 GLY A C 1
ATOM 769 O O . GLY A 1 98 ? 3.677 -6.958 32.409 1.00 10.30 176 GLY A O 1
ATOM 770 N N . MET A 1 99 ? 3.463 -4.823 31.739 1.00 8.82 177 MET A N 1
ATOM 771 C CA . MET A 1 99 ? 4.401 -4.975 30.629 1.00 8.52 177 MET A CA 1
ATOM 772 C C . MET A 1 99 ? 5.660 -4.172 30.930 1.00 7.98 177 MET A C 1
ATOM 773 O O . MET A 1 99 ? 5.579 -3.010 31.326 1.00 7.40 177 MET A O 1
ATOM 778 N N . PHE A 1 100 ? 6.820 -4.797 30.739 1.00 7.68 178 PHE A N 1
ATOM 779 C CA . PHE A 1 100 ? 8.094 -4.160 31.049 1.00 7.09 178 PHE A CA 1
ATOM 780 C C . PHE A 1 100 ? 9.107 -4.119 29.914 1.00 7.00 178 PHE A C 1
ATOM 781 O O . PHE A 1 100 ? 9.128 -4.993 29.044 1.00 6.97 178 PHE A O 1
ATOM 789 N N . ILE A 1 101 ? 9.955 -3.094 29.943 1.00 6.62 179 ILE A N 1
ATOM 790 C CA . ILE A 1 101 ? 11.010 -2.925 28.949 1.00 6.43 179 ILE A CA 1
ATOM 791 C C . ILE A 1 101 ? 12.017 -4.038 29.195 1.00 6.58 179 ILE A C 1
ATOM 792 O O . ILE A 1 101 ? 12.330 -4.344 30.342 1.00 6.50 179 ILE A O 1
ATOM 797 N N . ALA A 1 102 ? 12.531 -4.639 28.129 1.00 6.56 180 ALA A N 1
ATOM 798 C CA . ALA A 1 102 ? 13.496 -5.712 28.302 1.00 6.46 180 ALA A CA 1
ATOM 799 C C . ALA A 1 102 ? 14.369 -5.953 27.082 1.00 6.85 180 ALA A C 1
ATOM 800 O O . ALA A 1 102 ? 13.950 -5.731 25.945 1.00 6.24 180 ALA A O 1
ATOM 802 N N . LEU A 1 103 ? 15.593 -6.405 27.344 1.00 6.67 181 LEU A N 1
ATOM 803 C CA . LEU A 1 103 ? 16.561 -6.745 26.305 1.00 7.47 181 LEU A CA 1
ATOM 804 C C . LEU A 1 103 ? 16.987 -8.186 26.571 1.00 8.19 181 LEU A C 1
ATOM 805 O O . LEU A 1 103 ? 17.144 -8.591 27.725 1.00 8.34 181 LEU A O 1
ATOM 810 N N . GLY A 1 104 ? 17.176 -8.956 25.508 1.00 9.76 182 GLY A N 1
ATOM 811 C CA . GLY A 1 104 ? 17.583 -10.346 25.648 1.00 9.78 182 GLY A CA 1
ATOM 812 C C . GLY A 1 104 ? 19.095 -10.461 25.558 1.00 10.87 182 GLY A C 1
ATOM 813 O O . GLY A 1 104 ? 19.778 -9.487 25.243 1.00 8.94 182 GLY A O 1
ATOM 814 N N . LYS A 1 105 ? 19.616 -11.657 25.825 1.00 11.33 183 LYS A N 1
ATOM 815 C CA . LYS A 1 105 ? 21.054 -11.872 25.779 1.00 12.77 183 LYS A CA 1
ATOM 816 C C . LYS A 1 105 ? 21.645 -11.650 24.389 1.00 13.15 183 LYS A C 1
ATOM 817 O O . LYS A 1 105 ? 22.855 -11.458 24.254 1.00 14.24 183 LYS A O 1
ATOM 823 N N . ASN A 1 106 ? 20.804 -11.668 23.356 1.00 13.74 184 ASN A N 1
ATOM 824 C CA . ASN A 1 106 ? 21.291 -11.440 21.998 1.00 14.34 184 ASN A CA 1
ATOM 825 C C . ASN A 1 106 ? 21.369 -9.943 21.701 1.00 14.45 184 ASN A C 1
ATOM 826 O O . ASN A 1 106 ? 21.711 -9.535 20.590 1.00 14.60 184 ASN A O 1
ATOM 831 N N . GLY A 1 107 ? 21.051 -9.132 22.708 1.00 13.68 185 GLY A N 1
ATOM 832 C CA . GLY A 1 107 ? 21.109 -7.688 22.557 1.00 13.05 185 GLY A CA 1
ATOM 833 C C . GLY A 1 107 ? 19.904 -7.049 21.894 1.00 12.79 185 GLY A C 1
ATOM 834 O O . GLY A 1 107 ? 19.911 -5.848 21.631 1.00 13.80 185 GLY A O 1
ATOM 835 N N . LYS A 1 108 ? 18.873 -7.841 21.619 1.00 10.99 186 LYS A N 1
ATOM 836 C CA . LYS A 1 108 ? 17.670 -7.318 20.985 1.00 10.27 186 LYS A CA 1
ATOM 837 C C . LYS A 1 108 ? 16.545 -7.197 22.004 1.00 8.96 186 LYS A C 1
ATOM 838 O O . LYS A 1 108 ? 16.578 -7.820 23.063 1.00 8.77 186 LYS A O 1
ATOM 840 N N . THR A 1 109 ? 15.545 -6.385 21.687 1.00 8.86 187 THR A N 1
ATOM 841 C CA . THR A 1 109 ? 14.427 -6.203 22.600 1.00 7.58 187 THR A CA 1
ATOM 842 C C . THR A 1 109 ? 13.562 -7.452 22.700 1.00 8.41 187 THR A C 1
ATOM 843 O O . THR A 1 109 ? 13.527 -8.279 21.788 1.00 8.64 187 THR A O 1
ATOM 847 N N . LYS 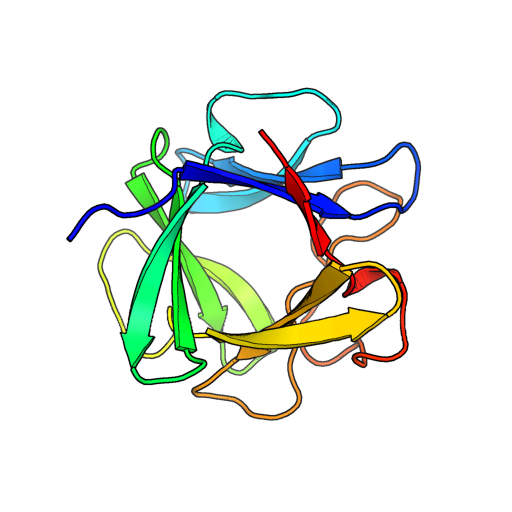A 1 110 ? 12.876 -7.585 23.829 1.00 8.14 188 LYS A N 1
ATOM 848 C CA . LYS A 1 110 ? 11.953 -8.684 24.056 1.00 9.20 188 LYS A CA 1
ATOM 849 C C . LYS A 1 110 ? 10.588 -8.020 24.167 1.00 9.15 188 LYS A C 1
ATOM 850 O O . LYS A 1 110 ? 10.506 -6.823 24.443 1.00 8.81 188 LYS A O 1
ATOM 856 N N . LYS A 1 111 ? 9.523 -8.783 23.944 1.00 8.51 189 LYS A N 1
ATOM 857 C CA . LYS A 1 111 ? 8.170 -8.242 24.040 1.00 9.55 189 LYS A CA 1
ATOM 858 C C . LYS A 1 111 ? 7.842 -7.965 25.506 1.00 8.74 189 LYS A C 1
ATOM 859 O O . LYS A 1 111 ? 8.100 -8.799 26.372 1.00 8.90 189 LYS A O 1
ATOM 865 N N . GLY A 1 112 ? 7.273 -6.793 25.776 1.00 7.88 190 GLY A N 1
ATOM 866 C CA . GLY A 1 112 ? 6.940 -6.421 27.140 1.00 8.10 190 GLY A CA 1
ATOM 867 C C . GLY A 1 112 ? 5.938 -7.314 27.851 1.00 8.54 190 GLY A C 1
ATOM 868 O O . GLY A 1 112 ? 5.894 -7.339 29.086 1.00 7.39 190 GLY A O 1
ATOM 869 N N . ASN A 1 113 ? 5.130 -8.045 27.090 1.00 8.98 191 ASN A N 1
ATOM 870 C CA . ASN A 1 113 ? 4.135 -8.926 27.689 1.00 10.89 191 ASN A CA 1
ATOM 871 C C . ASN A 1 113 ? 4.607 -10.377 27.756 1.00 11.62 191 ASN A C 1
ATOM 872 O O . ASN A 1 113 ? 3.802 -11.295 27.916 1.00 10.96 191 ASN A O 1
ATOM 877 N N . ARG A 1 114 ? 5.917 -10.574 27.639 1.00 12.11 192 ARG A N 1
ATOM 878 C CA . ARG A 1 114 ? 6.503 -11.910 27.715 1.00 13.33 192 ARG A CA 1
ATOM 879 C C . ARG A 1 114 ? 7.597 -11.957 28.780 1.00 13.36 192 ARG A C 1
ATOM 880 O O . ARG A 1 114 ? 8.358 -12.919 28.861 1.00 13.48 192 ARG A O 1
ATOM 888 N N . VAL A 1 115 ? 7.663 -10.908 29.596 1.00 13.03 193 VAL A N 1
ATOM 889 C CA . VAL A 1 115 ? 8.654 -10.812 30.665 1.00 12.85 193 VAL A CA 1
ATOM 890 C C . VAL A 1 115 ? 8.010 -10.305 31.957 1.00 13.63 193 VAL A C 1
ATOM 891 O O . VAL A 1 115 ? 6.958 -9.660 31.927 1.00 14.01 193 VAL A O 1
ATOM 895 N N . SER A 1 116 ? 8.647 -10.605 33.086 1.00 14.34 194 SER A N 1
ATOM 896 C CA . SER A 1 116 ? 8.166 -10.172 34.398 1.00 15.34 194 SER A CA 1
ATOM 897 C C . SER A 1 116 ? 9.315 -9.453 35.095 1.00 14.47 194 SER A C 1
ATOM 898 O O . SER A 1 116 ? 10.480 -9.720 34.810 1.00 13.57 194 SER A O 1
ATOM 901 N N . PRO A 1 117 ? 9.003 -8.545 36.034 1.00 14.17 195 PRO A N 1
ATOM 902 C CA . PRO A 1 117 ? 10.048 -7.804 36.745 1.00 13.64 195 PRO A CA 1
ATOM 903 C C . PRO A 1 117 ? 11.033 -8.638 37.557 1.00 13.10 195 PRO A C 1
ATOM 904 O O . PRO A 1 117 ? 12.046 -8.118 38.007 1.00 12.82 195 PRO A O 1
ATOM 908 N N . THR A 1 118 ? 10.746 -9.921 37.753 1.00 12.72 196 THR A N 1
ATOM 909 C CA . THR A 1 118 ? 11.666 -10.771 38.509 1.00 12.30 196 THR A CA 1
ATOM 910 C C . THR A 1 118 ? 12.785 -11.283 37.611 1.00 12.27 196 THR A C 1
ATOM 911 O O . THR A 1 118 ? 13.798 -11.786 38.094 1.00 12.60 196 THR A O 1
ATOM 915 N N . MET A 1 119 ? 12.593 -11.138 36.303 1.00 11.81 197 MET A N 1
ATOM 916 C CA . MET A 1 119 ? 13.561 -11.596 35.309 1.00 11.06 197 MET A CA 1
ATOM 917 C C . MET A 1 119 ? 14.662 -10.574 35.050 1.00 10.53 197 MET A C 1
ATOM 918 O O . MET A 1 119 ? 14.399 -9.379 34.943 1.00 9.30 197 MET A O 1
ATOM 923 N N . LYS A 1 120 ? 15.896 -11.060 34.942 1.00 9.44 198 LYS A N 1
ATOM 924 C CA . LYS A 1 120 ? 17.051 -10.205 34.708 1.00 8.58 198 LYS A CA 1
ATOM 925 C C . LYS A 1 120 ? 16.958 -9.378 33.429 1.00 8.75 198 LYS A C 1
ATOM 926 O O . LYS A 1 120 ? 17.544 -8.296 33.349 1.00 8.37 198 LYS A O 1
ATOM 928 N N . VAL A 1 121 ? 16.234 -9.877 32.431 1.00 7.63 199 VAL A N 1
ATOM 929 C CA . VAL A 1 121 ? 16.097 -9.152 31.170 1.00 6.86 199 VAL A CA 1
ATOM 930 C C . VAL A 1 121 ? 15.353 -7.819 31.325 1.00 6.93 199 VAL A C 1
ATOM 931 O O . VAL A 1 121 ? 15.382 -6.981 30.421 1.00 5.85 199 VAL A O 1
ATOM 935 N N . THR A 1 122 ? 14.704 -7.615 32.470 1.00 6.77 200 THR A N 1
ATOM 936 C CA . THR A 1 122 ? 13.972 -6.369 32.721 1.00 7.57 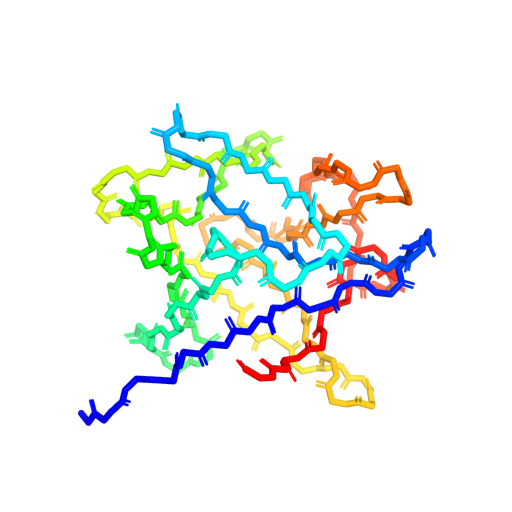200 THR A CA 1
ATOM 937 C C . THR A 1 122 ? 14.725 -5.457 33.692 1.00 7.78 200 THR A C 1
ATOM 938 O O . THR A 1 122 ? 14.247 -4.370 34.028 1.00 7.71 200 THR A O 1
ATOM 942 N N . HIS A 1 123 ? 15.899 -5.896 34.137 1.00 7.34 201 HIS A N 1
ATOM 943 C CA . HIS A 1 123 ? 16.695 -5.125 35.095 1.00 7.59 201 HIS A CA 1
ATOM 944 C C . HIS A 1 123 ? 17.704 -4.199 34.426 1.00 7.38 201 HIS A C 1
ATOM 945 O O . HIS A 1 123 ? 18.618 -4.663 33.742 1.00 7.78 201 HIS A O 1
ATOM 952 N N . PHE A 1 124 ? 17.553 -2.894 34.640 1.00 7.48 202 PHE A N 1
ATOM 953 C CA . PHE A 1 124 ? 18.466 -1.922 34.048 1.00 7.69 202 PHE A CA 1
ATOM 954 C C . PHE A 1 124 ? 19.188 -1.080 35.092 1.00 8.95 202 PHE A C 1
ATOM 955 O O . PHE A 1 124 ? 18.561 -0.494 35.980 1.00 9.11 202 PHE A O 1
ATOM 963 N N . LEU A 1 125 ? 20.511 -1.019 34.972 1.00 9.21 203 LEU A N 1
ATOM 964 C CA . LEU A 1 125 ? 21.334 -0.237 35.890 1.00 10.82 203 LEU A CA 1
ATOM 965 C C . LEU A 1 125 ? 21.689 1.103 35.256 1.00 12.02 203 LEU A C 1
ATOM 966 O O . LEU A 1 125 ? 22.303 1.149 34.191 1.00 11.12 203 LEU A O 1
ATOM 971 N N . PRO A 1 126 ? 21.288 2.214 35.892 1.00 13.88 204 PRO A N 1
ATOM 972 C CA . PRO A 1 126 ? 21.596 3.540 35.351 1.00 16.16 204 PRO A CA 1
ATOM 973 C C . PRO A 1 126 ? 23.101 3.786 35.409 1.00 18.73 204 PRO A C 1
ATOM 974 O O . PRO A 1 126 ? 23.716 3.625 36.466 1.00 18.38 204 PRO A O 1
ATOM 978 N N . ARG A 1 127 ? 23.688 4.165 34.278 1.00 21.09 205 ARG A N 1
ATOM 979 C CA . ARG A 1 127 ? 25.123 4.432 34.213 1.00 24.19 205 ARG A CA 1
ATOM 980 C C . ARG A 1 127 ? 25.442 5.659 33.366 1.00 25.09 205 ARG A C 1
ATOM 981 O O . ARG A 1 127 ? 24.577 6.174 32.659 1.00 24.94 205 ARG A O 1
ATOM 989 N N . LEU A 1 128 ? 26.690 6.117 33.459 1.00 26.79 206 LEU A N 1
ATOM 990 C CA . LEU A 1 128 ? 27.188 7.281 32.722 1.00 28.01 206 LEU A CA 1
ATOM 991 C C . LEU A 1 128 ? 26.107 8.065 31.983 1.00 28.96 206 LEU A C 1
ATOM 992 O O . LEU A 1 128 ? 26.376 8.463 30.829 1.00 29.66 206 LEU A O 1
#

CATH classification: 2.80.10.50

Foldseek 3Di:
DDWDWWWWWQPAALIWTWFADLVWFIWTDRDPDLRRTWTWAAPDVQKTFTARPPSCFIWFADLFQDTTTHNDDDLRRMWGWAADPPQWTFTAGPVHGQFTWFHHNVTGTDRRNVDGPVDSRRTIHIHD

Sequence (128 aa):
GIKRLRRLYCNVGIGFHLQALPDGRIGGAHADTRDSLLELSPVERGVVSIFGVASRFFVAMSSKGKLYGSPFFTDECTFKEILLPNNYNAYESYKYPGMFIALGKNGKTKKGNRVSPTMKVTHFLPRL

GO terms:
  GO:0008284 positive regulation of cell population proliferation (P, IGI)
  GO:0008543 fibroblast growth factor receptor signaling pathway (P, IGI)
  GO:0008083 growth factor activity (F, TAS)
  GO:0005576 extracellular region (C, TAS)
  GO:0007165 signal transduction (P, TAS)
  GO:0007267 cell-cell signaling (P, TAS)
  GO:0008284 positive regulation of cell population proliferation (P, TAS)
  GO:0010463 mesenchymal cell proliferation (P, IDA)
  GO:2000544 regulation of endothelial cell chemotaxis to fibroblast growth factor (P, IDA)
  GO:0060591 chondroblast differentiation (P, IDA)
  GO:0070374 positive regulation of ERK1 and ERK2 cascade (P, IDA)

Secondary structure (DSSP, 8-state):
---EEEEEEE-STT-EEEEE-TTS-EEEESS--GGG-EEEEEEETTEEEEEETTTTEEEEE-TT--EEEESS--TTSEEEEEE-GGG-EEEEESSSTT-B--B-TTSSB--GGG--TTSGGG-EEEE-

Solvent-accessible surface area: 6719 Å² total; per-residue (Å²): 106,154,88,135,86,53,31,0,49,0,92,16,53,119,0,19,15,0,22,0,38,97,102,14,143,12,8,17,12,100,63,94,45,209,30,0,42,0,50,19,26,95,70,92,240,45,7,13,5,0,43,0,47,52,12,160,34,33,0,0,1,27,65,152,0,104,6,75,10,4,84,137,104,40,80,33,0,16,0,84,58,66,127,24,111,130,96,42,17,0,0,25,3,98,91,40,104,44,32,12,0,0,0,4,161,123,7,48,30,86,67,0,80,182,14,42,50,122,81,60,19,0,40,0,42,14,119,74

Nearest PDB structures (foldseek):
  1ijt-assembly1_A  TM=1.008E+00  e=7.395E-27  Homo sapiens
  8om6-assembly1_A  TM=9.672E-01  e=1.581E-15  Homo sapiens
  1ev2-assembly1_A  TM=9.714E-01  e=1.442E-14  Homo sapiens
  8hu7-assembly1_A  TM=9.724E-01  e=1.442E-14  Homo sapiens
  4fgf-assembly1_A  TM=9.678E-01  e=4.604E-14  Homo sapiens

InterPro domains:
  IPR002209 Fibroblast growth factor family [PF00167] (82-203)
  IPR002209 Fibroblast growth factor family [PR00263] (84-96)
  IPR002209 Fibroblast growth factor family [PR00263] (116-130)
  IPR002209 Fibroblast growth factor family [PR00263] (136-148)
  IPR002209 Fibroblast growth factor family [PR00263] (152-171)
  IPR002209 Fibroblast growth factor family [PS00247] (143-166)
  IPR002209 Fibroblast growth factor family [PTHR11486] (66-205)
  IPR002209 Fibroblast growth factor family [SM00442] (80-206)
  IPR008996 Cytokine IL1/FGF [SSF50353] (67-205)

Organism: Homo sapiens (NCBI:txid9606)